Protein AF-X1EM28-F1 (afdb_monomer_lite)

Foldseek 3Di:
DPDQKDWDDDPNHTDDIGGPVVLVPDPVNVCSVCPPPD

Secondary structure (DSSP, 8-state):
---S-EEEEETTEEEEEE-HHHHHT-HHHHHHHH-S--

Sequence (38 aa):
NLADRIVVLDFGTKIAEGTPATIKTNPEVIKAYLGVAA

InterPro domains:
  IPR032823 Branched-chain amino acid ATP-binding cassette transporter, C-terminal [PF12399] (14-37)

pLDDT: mean 86.46, std 14.65, range [45.56, 96.94]

Radius of gyration: 10.41 Å; chains: 1; bounding box: 33×13×20 Å

Structure (mmCIF, N/CA/C/O backbone):
data_AF-X1EM28-F1
#
_entry.id   AF-X1EM28-F1
#
loop_
_atom_site.group_PDB
_atom_site.id
_atom_site.type_symbol
_atom_site.label_atom_id
_atom_site.label_alt_id
_atom_site.label_comp_id
_atom_site.label_asym_id
_atom_site.label_entity_id
_atom_site.label_seq_id
_atom_site.pdbx_PDB_ins_code
_atom_site.Cartn_x
_atom_site.Cartn_y
_atom_site.Cartn_z
_atom_site.occupancy
_atom_site.B_iso_or_equiv
_atom_site.auth_seq_id
_atom_site.auth_comp_id
_atom_site.auth_asym_id
_atom_site.auth_atom_id
_atom_site.pdbx_PDB_model_num
ATOM 1 N N . ASN A 1 1 ? 13.991 2.807 -10.688 1.00 65.06 1 ASN A N 1
ATOM 2 C CA . ASN A 1 1 ? 13.530 1.903 -9.617 1.00 65.06 1 ASN A CA 1
ATOM 3 C C . ASN A 1 1 ? 14.304 2.288 -8.364 1.00 65.06 1 ASN A C 1
ATOM 5 O O . ASN A 1 1 ? 15.519 2.217 -8.440 1.00 65.06 1 ASN A O 1
ATOM 9 N N . LEU A 1 2 ? 13.653 2.824 -7.321 1.00 84.12 2 LEU A N 1
ATOM 10 C CA . LEU A 1 2 ? 14.343 3.376 -6.133 1.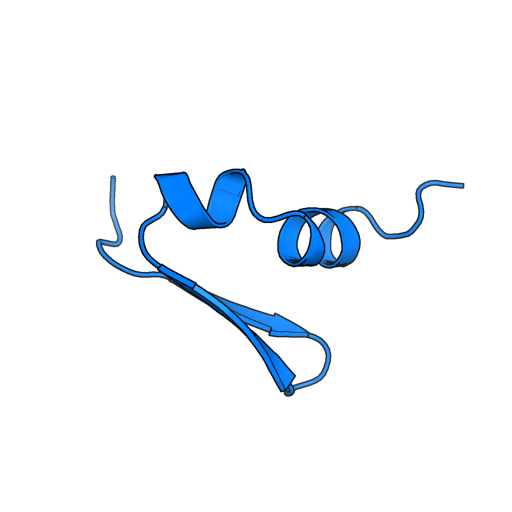00 84.12 2 LEU A CA 1
ATOM 11 C C . LEU A 1 2 ? 14.291 2.435 -4.919 1.00 84.12 2 LEU A C 1
ATOM 13 O O . LEU A 1 2 ? 15.214 2.435 -4.118 1.00 84.12 2 LEU A O 1
ATOM 17 N N . ALA A 1 3 ? 13.227 1.642 -4.788 1.00 90.12 3 ALA A N 1
ATOM 18 C CA . ALA A 1 3 ? 13.031 0.731 -3.668 1.00 90.12 3 ALA A CA 1
ATOM 19 C C . ALA A 1 3 ? 12.969 -0.715 -4.163 1.00 90.12 3 ALA A C 1
ATOM 21 O O . ALA A 1 3 ? 12.225 -1.020 -5.096 1.00 90.12 3 ALA A O 1
ATOM 22 N N . ASP A 1 4 ? 13.697 -1.608 -3.497 1.00 94.31 4 ASP A N 1
ATOM 23 C CA . ASP A 1 4 ? 13.672 -3.046 -3.792 1.00 94.31 4 ASP A CA 1
ATOM 24 C C . ASP A 1 4 ? 12.474 -3.752 -3.142 1.00 94.31 4 ASP A C 1
ATOM 26 O O . ASP A 1 4 ? 12.036 -4.815 -3.591 1.00 94.31 4 ASP A O 1
ATOM 30 N N . ARG A 1 5 ? 11.905 -3.141 -2.096 1.00 95.00 5 ARG A N 1
ATOM 31 C CA . ARG A 1 5 ? 10.803 -3.697 -1.312 1.00 95.00 5 ARG A CA 1
ATOM 32 C C . ARG A 1 5 ? 9.884 -2.595 -0.800 1.00 95.00 5 ARG A C 1
ATOM 34 O O . ARG A 1 5 ? 10.343 -1.532 -0.395 1.00 95.00 5 ARG A O 1
ATOM 41 N N . ILE A 1 6 ? 8.588 -2.868 -0.817 1.00 95.12 6 ILE A N 1
ATOM 42 C CA . ILE A 1 6 ? 7.520 -1.962 -0.399 1.00 95.12 6 ILE A CA 1
ATOM 43 C C . ILE A 1 6 ? 6.645 -2.700 0.615 1.00 95.12 6 ILE A C 1
ATOM 45 O O . ILE A 1 6 ? 6.339 -3.877 0.423 1.00 95.12 6 ILE A O 1
ATOM 49 N N . VAL A 1 7 ? 6.231 -1.995 1.667 1.00 95.88 7 VAL A N 1
ATOM 50 C CA . VAL A 1 7 ? 5.217 -2.432 2.635 1.00 95.88 7 VAL A CA 1
ATOM 51 C C . VAL A 1 7 ? 4.040 -1.469 2.530 1.00 95.88 7 VAL A C 1
ATOM 53 O O . VAL A 1 7 ? 4.244 -0.257 2.553 1.00 95.88 7 VAL A O 1
ATOM 56 N N . VAL A 1 8 ? 2.825 -2.000 2.405 1.00 94.25 8 VAL A N 1
ATOM 57 C CA . VAL A 1 8 ? 1.591 -1.210 2.333 1.00 94.25 8 VAL A CA 1
ATOM 58 C C . VAL A 1 8 ? 0.773 -1.444 3.594 1.00 94.25 8 VAL A C 1
ATOM 60 O O . VAL A 1 8 ? 0.494 -2.591 3.959 1.00 94.25 8 VAL A O 1
ATOM 63 N N . LEU A 1 9 ? 0.401 -0.346 4.248 1.00 94.38 9 LEU A N 1
ATOM 64 C CA . LEU A 1 9 ? -0.440 -0.333 5.436 1.00 94.38 9 LEU A CA 1
ATOM 65 C C . LEU A 1 9 ? -1.763 0.366 5.110 1.00 94.38 9 LEU A C 1
ATOM 67 O O . LEU A 1 9 ? -1.746 1.442 4.517 1.00 94.38 9 LEU A O 1
ATOM 71 N N . ASP A 1 10 ? -2.873 -0.220 5.546 1.00 90.88 10 ASP A N 1
ATOM 72 C CA . ASP A 1 10 ? -4.204 0.386 5.542 1.00 90.88 10 ASP A CA 1
ATOM 73 C C . ASP A 1 10 ? -4.692 0.517 6.989 1.00 90.88 10 ASP A C 1
ATOM 75 O O . ASP A 1 10 ? -4.708 -0.464 7.733 1.00 90.88 10 ASP A O 1
ATOM 79 N N . PHE A 1 11 ? -4.981 1.743 7.434 1.00 91.06 11 PHE A N 1
ATOM 80 C CA . PHE A 1 11 ? -5.312 2.073 8.833 1.00 91.06 11 PHE A CA 1
ATOM 81 C C . PHE A 1 11 ? -4.410 1.391 9.885 1.00 91.06 11 PHE A C 1
ATOM 83 O O . PHE A 1 11 ? -4.870 0.889 10.908 1.00 91.06 11 PHE A O 1
ATOM 90 N N . GLY A 1 12 ? -3.099 1.349 9.626 1.00 92.44 12 GLY A N 1
ATOM 91 C CA . GLY A 1 12 ? -2.113 0.726 10.519 1.00 92.44 12 GLY A CA 1
ATOM 92 C C . GLY A 1 12 ? -2.020 -0.803 10.422 1.00 92.44 12 GLY A C 1
ATOM 93 O O . GLY A 1 12 ? -1.155 -1.397 11.061 1.00 92.44 12 GLY A O 1
ATOM 94 N N . THR A 1 13 ? -2.843 -1.444 9.592 1.00 94.25 13 THR A N 1
ATOM 95 C CA . THR A 1 13 ? -2.799 -2.886 9.320 1.00 94.25 13 THR A CA 1
ATOM 96 C C . THR A 1 13 ? -2.013 -3.161 8.044 1.00 94.25 13 THR A C 1
ATOM 98 O O . THR A 1 13 ? -2.251 -2.540 7.013 1.00 94.25 13 THR A O 1
ATOM 101 N N . LYS A 1 14 ? -1.070 -4.110 8.076 1.00 95.50 14 LYS A N 1
ATOM 102 C CA . LYS A 1 14 ? -0.315 -4.496 6.876 1.00 95.50 14 LYS A CA 1
ATOM 103 C C . LYS A 1 14 ? -1.195 -5.290 5.915 1.00 95.50 14 LYS A C 1
ATOM 105 O O . LYS A 1 14 ? -1.653 -6.371 6.270 1.00 95.50 14 LYS A O 1
ATOM 110 N N . ILE A 1 15 ? -1.340 -4.788 4.690 1.00 94.88 15 ILE A N 1
ATOM 111 C CA . ILE A 1 15 ? -2.156 -5.418 3.641 1.00 94.88 15 ILE A CA 1
ATOM 112 C C . ILE A 1 15 ? -1.322 -6.028 2.509 1.00 94.88 15 ILE A C 1
ATOM 114 O O . ILE A 1 15 ? -1.770 -6.958 1.845 1.00 94.88 15 ILE A O 1
ATOM 118 N N . ALA A 1 16 ? -0.093 -5.548 2.288 1.00 96.38 16 ALA A N 1
ATOM 119 C CA . ALA A 1 16 ? 0.791 -6.100 1.266 1.00 96.38 16 ALA A CA 1
ATOM 120 C C . ALA A 1 16 ? 2.271 -5.820 1.552 1.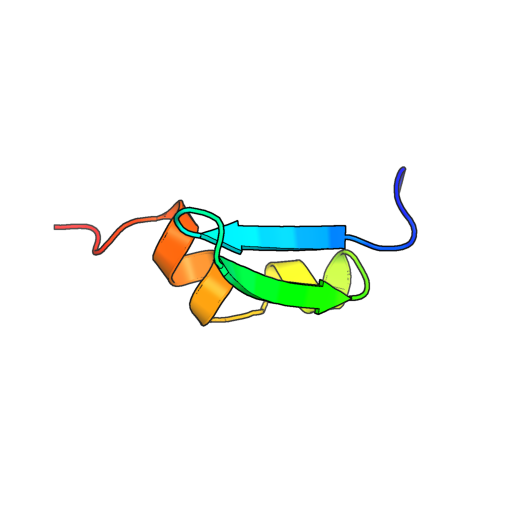00 96.38 16 ALA A C 1
ATOM 122 O O . ALA A 1 16 ? 2.627 -4.832 2.193 1.00 96.38 16 ALA A O 1
ATOM 123 N N . GLU A 1 17 ? 3.143 -6.685 1.037 1.00 96.94 17 GLU A N 1
ATOM 124 C CA . GLU A 1 17 ? 4.595 -6.546 1.127 1.00 96.94 17 GLU A CA 1
ATOM 125 C C . GLU A 1 17 ? 5.261 -7.254 -0.059 1.00 96.94 17 GLU A C 1
ATOM 127 O O . GLU A 1 17 ? 4.916 -8.393 -0.370 1.00 96.94 17 GLU A O 1
ATOM 132 N N . GLY A 1 18 ? 6.198 -6.599 -0.747 1.00 96.00 18 GLY A N 1
ATOM 133 C CA . GLY A 1 18 ? 6.843 -7.196 -1.919 1.00 96.00 18 GLY A CA 1
ATOM 134 C C . GLY A 1 18 ? 7.620 -6.214 -2.788 1.00 96.00 18 GLY A C 1
ATOM 135 O O . GLY A 1 18 ? 7.877 -5.079 -2.394 1.00 96.00 18 GLY A O 1
ATOM 136 N N . THR A 1 19 ? 8.007 -6.665 -3.983 1.00 96.44 19 THR A N 1
ATOM 137 C CA . THR A 1 19 ? 8.676 -5.806 -4.973 1.00 96.44 19 THR A CA 1
ATOM 138 C C . THR A 1 19 ? 7.711 -4.749 -5.520 1.00 96.44 19 THR A C 1
ATOM 140 O O . THR A 1 19 ? 6.492 -4.959 -5.494 1.00 96.44 19 THR A O 1
ATOM 143 N N . PRO A 1 20 ? 8.210 -3.649 -6.111 1.00 94.56 20 PRO A N 1
ATOM 144 C CA . PRO A 1 20 ? 7.349 -2.668 -6.767 1.00 94.56 20 PRO A CA 1
ATOM 145 C C . PRO A 1 20 ? 6.430 -3.264 -7.838 1.00 94.56 20 PRO A C 1
ATOM 147 O O . PRO A 1 20 ? 5.294 -2.820 -7.979 1.00 94.56 20 PRO A O 1
ATOM 150 N N . ALA A 1 21 ? 6.892 -4.275 -8.581 1.00 94.06 21 ALA A N 1
ATOM 151 C CA . ALA A 1 21 ? 6.078 -4.940 -9.597 1.00 94.06 21 ALA A CA 1
ATOM 152 C C . ALA A 1 21 ? 4.911 -5.717 -8.968 1.00 94.06 21 ALA A C 1
ATOM 154 O O . ALA A 1 21 ? 3.782 -5.604 -9.433 1.00 94.06 21 ALA A O 1
ATOM 155 N N . THR A 1 22 ? 5.173 -6.441 -7.877 1.00 94.44 22 THR A N 1
ATOM 156 C CA . THR A 1 22 ? 4.160 -7.214 -7.144 1.00 94.44 22 THR A CA 1
ATOM 157 C C . THR A 1 22 ? 3.135 -6.315 -6.452 1.00 94.44 22 THR A C 1
ATOM 159 O O . THR A 1 22 ? 1.948 -6.619 -6.459 1.00 94.44 22 THR A O 1
ATOM 162 N N . ILE A 1 23 ? 3.571 -5.199 -5.857 1.00 94.62 23 ILE A N 1
ATOM 163 C CA . ILE A 1 23 ? 2.663 -4.282 -5.152 1.00 94.62 23 ILE A CA 1
ATOM 164 C C . ILE A 1 23 ? 1.714 -3.571 -6.117 1.00 94.62 23 ILE A C 1
ATOM 166 O O . ILE A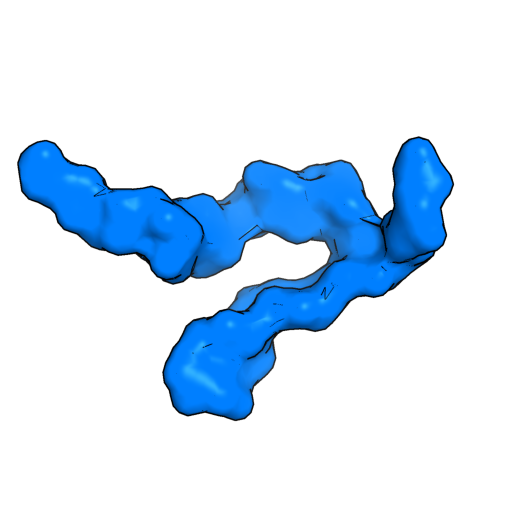 1 23 ? 0.537 -3.422 -5.803 1.00 94.62 23 ILE A O 1
ATOM 170 N N . LYS A 1 24 ? 2.192 -3.179 -7.304 1.00 90.25 24 LYS A N 1
ATOM 171 C CA . LYS A 1 24 ? 1.375 -2.475 -8.307 1.00 90.25 24 LYS A CA 1
ATOM 172 C C . LYS A 1 24 ? 0.149 -3.260 -8.772 1.00 90.25 24 LYS A C 1
ATOM 174 O O . LYS A 1 24 ? -0.834 -2.643 -9.159 1.00 90.25 24 LYS A O 1
ATOM 179 N N . THR A 1 25 ? 0.216 -4.590 -8.769 1.00 92.31 25 THR A N 1
ATOM 180 C CA . T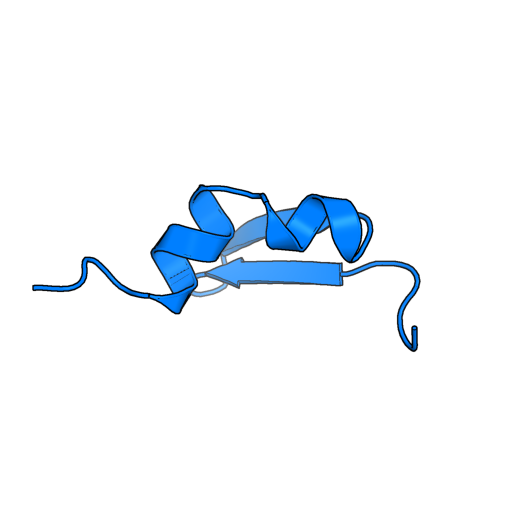HR A 1 25 ? -0.883 -5.462 -9.207 1.00 92.31 25 THR A CA 1
ATOM 181 C C . THR A 1 25 ? -1.656 -6.079 -8.043 1.00 92.31 25 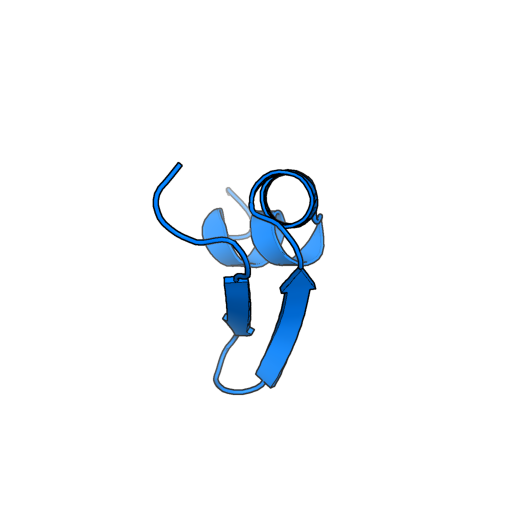THR A C 1
ATOM 183 O O . THR A 1 25 ? -2.540 -6.902 -8.271 1.00 92.31 25 THR A O 1
ATOM 186 N N . ASN A 1 26 ? -1.346 -5.704 -6.797 1.00 93.50 26 ASN A N 1
ATOM 187 C CA . ASN A 1 26 ? -2.020 -6.254 -5.631 1.00 93.50 26 ASN A CA 1
ATOM 188 C C . ASN A 1 26 ? -3.441 -5.654 -5.500 1.00 93.50 26 ASN A C 1
ATOM 190 O O . ASN A 1 26 ? -3.571 -4.437 -5.351 1.00 93.50 26 ASN A O 1
ATOM 194 N N . PRO A 1 27 ? -4.504 -6.480 -5.526 1.00 92.06 27 PRO A N 1
ATOM 195 C CA . PRO A 1 27 ? -5.885 -5.997 -5.526 1.00 92.06 27 PRO A CA 1
ATOM 196 C C . PRO A 1 27 ? -6.273 -5.246 -4.243 1.00 92.06 27 PRO A C 1
ATOM 198 O O . PRO A 1 27 ? -6.995 -4.256 -4.329 1.00 92.06 27 PRO A O 1
ATOM 201 N N . GLU A 1 28 ? -5.759 -5.647 -3.076 1.00 91.69 28 GLU A N 1
ATOM 202 C CA . GLU A 1 28 ? -6.022 -4.955 -1.804 1.00 91.69 28 GLU A CA 1
ATOM 203 C C . GLU A 1 28 ? -5.368 -3.569 -1.782 1.00 91.69 28 GLU A C 1
ATOM 205 O O . GLU A 1 28 ? -5.967 -2.597 -1.328 1.00 91.69 28 GLU A O 1
ATOM 210 N N . VAL A 1 29 ? -4.165 -3.450 -2.353 1.00 91.94 29 VAL A N 1
ATOM 211 C CA . VAL A 1 29 ? -3.464 -2.163 -2.493 1.00 91.94 29 VAL A CA 1
ATOM 212 C C . VAL A 1 29 ? -4.223 -1.235 -3.434 1.00 91.94 29 VAL A C 1
ATOM 214 O O . VAL A 1 29 ? -4.423 -0.067 -3.113 1.00 91.94 29 VAL A O 1
ATOM 217 N N . ILE A 1 30 ? -4.673 -1.750 -4.581 1.00 90.94 30 ILE A N 1
ATOM 218 C CA . ILE A 1 30 ? -5.449 -0.982 -5.564 1.00 90.94 30 ILE A CA 1
ATOM 219 C C . ILE A 1 30 ? -6.750 -0.474 -4.932 1.00 90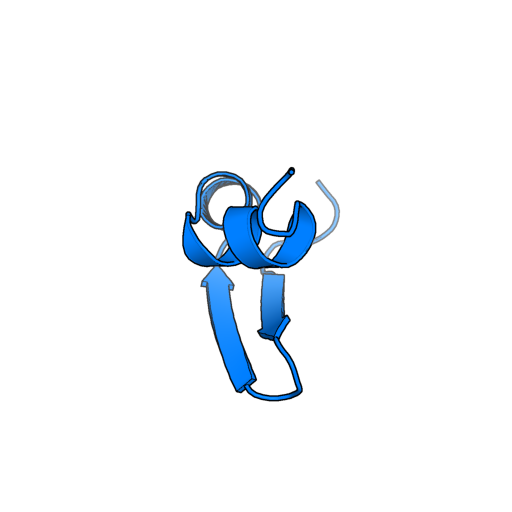.94 30 ILE A C 1
ATOM 221 O O . ILE A 1 30 ? -7.077 0.705 -5.059 1.00 90.94 30 ILE A O 1
ATOM 225 N N . LYS A 1 31 ? -7.458 -1.344 -4.204 1.00 88.31 31 LYS A N 1
ATOM 226 C CA . LYS A 1 31 ? -8.694 -1.009 -3.491 1.00 88.31 31 LYS A CA 1
ATOM 227 C C . LYS A 1 31 ? -8.478 0.065 -2.421 1.00 88.31 31 LYS A C 1
ATOM 229 O O . LYS A 1 31 ? -9.281 0.990 -2.331 1.00 88.31 31 LYS A O 1
ATOM 234 N N . ALA A 1 32 ? -7.394 -0.025 -1.649 1.00 84.94 32 ALA A N 1
ATOM 235 C CA . ALA A 1 32 ? -7.053 0.968 -0.631 1.00 84.94 32 ALA A CA 1
ATOM 236 C C . ALA A 1 32 ? -6.686 2.341 -1.234 1.00 84.94 32 ALA A C 1
ATOM 238 O O . ALA A 1 32 ? -6.973 3.369 -0.630 1.00 84.94 32 ALA A O 1
ATOM 239 N N . TYR A 1 33 ? -6.079 2.375 -2.429 1.00 74.88 33 TYR A N 1
ATOM 240 C CA . TYR A 1 33 ? -5.612 3.618 -3.062 1.00 74.88 33 TYR A CA 1
ATOM 241 C C . TYR A 1 33 ? -6.678 4.341 -3.896 1.00 74.88 33 TYR A C 1
ATOM 243 O O . TYR A 1 33 ? -6.660 5.567 -3.982 1.00 74.88 33 TYR A O 1
ATOM 251 N N . LEU A 1 34 ? -7.587 3.599 -4.536 1.00 64.50 34 LEU A N 1
ATOM 252 C CA . LEU A 1 34 ? -8.652 4.177 -5.365 1.00 64.50 34 LEU A CA 1
ATOM 253 C C . LEU A 1 34 ? -9.918 4.502 -4.562 1.00 64.50 34 LEU A C 1
ATOM 255 O O . LEU A 1 34 ? -10.798 5.197 -5.069 1.00 64.50 34 LEU A O 1
ATOM 259 N N . GLY A 1 35 ? -10.028 3.988 -3.330 1.00 59.09 35 GLY A N 1
ATOM 260 C CA . GLY A 1 35 ? -11.325 3.836 -2.683 1.00 59.09 35 GLY A CA 1
ATOM 261 C C . GLY A 1 35 ? -12.249 2.966 -3.542 1.00 59.09 35 GLY A C 1
ATOM 262 O O . GLY A 1 35 ? -11.925 2.566 -4.662 1.00 59.09 35 GLY A O 1
ATOM 263 N N . VAL A 1 36 ? -13.442 2.653 -3.049 1.00 49.06 36 VAL A N 1
ATOM 264 C CA . VAL A 1 36 ? -14.510 2.257 -3.971 1.00 49.06 36 VAL A CA 1
ATOM 265 C C . VAL A 1 36 ? -14.800 3.520 -4.777 1.00 49.06 36 VAL A C 1
ATOM 267 O O . VAL A 1 36 ? -15.422 4.435 -4.244 1.00 49.06 36 VAL A O 1
ATOM 270 N N . ALA A 1 37 ? -14.247 3.635 -5.986 1.00 45.56 37 ALA A N 1
ATOM 271 C CA . ALA A 1 37 ? -14.614 4.711 -6.894 1.00 45.56 37 ALA A CA 1
ATOM 272 C C . ALA A 1 37 ? -16.138 4.640 -7.052 1.00 45.56 37 ALA A C 1
ATOM 274 O O . ALA A 1 37 ? -16.658 3.633 -7.540 1.00 45.56 37 ALA A O 1
ATOM 275 N N . ALA A 1 38 ? -16.829 5.642 -6.511 1.00 45.62 38 ALA A N 1
ATOM 276 C CA . ALA A 1 38 ? -18.246 5.857 -6.762 1.00 45.62 38 ALA A CA 1
ATOM 277 C C . ALA A 1 38 ? -18.455 6.220 -8.236 1.00 45.62 38 ALA A C 1
ATOM 279 O O . ALA A 1 38 ? -17.571 6.911 -8.798 1.00 45.62 38 ALA A O 1
#

Organism: NCBI:txid412755